Protein AF-Q2Z1K0-F1 (afdb_monomer)

Mean predicted aligned error: 13.96 Å

Foldseek 3Di:
DVVVPDLDKDWDAQLPQQATQFIDQSCCVVQVDGRVRRHRDHQLVFFDVVCSVVVNVLSPDPDPPPPDQPQDPVPRDRDPDPPPPDPPPDDPSNKGKDKTWGFHDDPPDPDDDDDDDDPDDDDDDDDRDIDIDIDIDD

Nearest PDB structures (foldseek):
  8osk-assembly1_N  TM=9.319E-01  e=5.293E-13  Mus musculus
  4f3l-assembly1_B  TM=9.411E-01  e=1.488E-12  Mus musculus
  5sy5-assembly4_A  TM=8.178E-01  e=1.346E-08  Mus musculus
  5sy7-assembly1_A  TM=8.103E-01  e=2.115E-08  Mus musculus
  2vlg-assembly2_B  TM=8.696E-01  e=2.088E-03  Bacillus subtilis

pLDDT: mean 74.66, std 21.52, range [34.84, 97.56]

Organism: Passer domesticus (NCBI:txid48849)

Structure (mmCIF, N/CA/C/O backbone):
data_AF-Q2Z1K0-F1
#
_entry.id   AF-Q2Z1K0-F1
#
loop_
_atom_site.group_PDB
_atom_site.id
_atom_site.type_symbol
_atom_site.label_atom_id
_atom_site.label_alt_id
_atom_site.label_comp_id
_atom_site.label_asym_id
_atom_site.label_entity_id
_atom_site.label_seq_id
_atom_site.pdbx_PDB_ins_code
_atom_site.Cartn_x
_atom_site.Cartn_y
_atom_site.Cartn_z
_atom_site.occupancy
_atom_site.B_iso_or_equiv
_atom_site.auth_seq_id
_atom_site.auth_comp_id
_atom_site.auth_asym_id
_atom_site.auth_atom_id
_atom_site.pdbx_PDB_model_num
ATOM 1 N N . LEU A 1 1 ? 1.241 3.460 20.269 1.00 49.56 1 LEU A N 1
ATOM 2 C CA . LEU A 1 1 ? 1.908 4.756 19.994 1.00 49.56 1 LEU A CA 1
ATOM 3 C C . LEU A 1 1 ? 2.031 5.070 18.494 1.00 49.56 1 LEU A C 1
ATOM 5 O O . LEU A 1 1 ? 1.687 6.180 18.124 1.00 49.56 1 LEU A O 1
ATOM 9 N N . ILE A 1 2 ? 2.423 4.126 17.621 1.00 51.03 2 ILE A N 1
ATOM 10 C CA . ILE A 1 2 ? 2.585 4.375 16.165 1.00 51.03 2 ILE A CA 1
ATOM 11 C C . ILE A 1 2 ? 1.291 4.825 15.449 1.00 51.03 2 ILE A C 1
ATOM 13 O O . ILE A 1 2 ? 1.329 5.754 14.652 1.00 51.03 2 ILE A O 1
ATOM 17 N N . LEU A 1 3 ? 0.132 4.238 15.778 1.00 45.12 3 LEU A N 1
ATOM 18 C CA . LEU A 1 3 ? -1.144 4.523 15.092 1.00 45.12 3 LEU A CA 1
ATOM 19 C C . LEU A 1 3 ? -1.719 5.927 15.360 1.00 45.12 3 LEU A C 1
ATOM 21 O O . LEU A 1 3 ? -2.653 6.337 14.682 1.00 45.12 3 LEU A O 1
ATOM 25 N N . ARG A 1 4 ? -1.202 6.647 16.367 1.00 43.59 4 ARG A N 1
ATOM 26 C CA . ARG A 1 4 ? -1.638 8.012 16.715 1.00 43.59 4 ARG A CA 1
ATOM 27 C C . ARG A 1 4 ? -0.723 9.106 16.153 1.00 43.59 4 ARG A C 1
ATOM 29 O O . ARG A 1 4 ? -1.124 10.259 16.184 1.00 43.59 4 ARG A O 1
ATOM 36 N N . ALA A 1 5 ? 0.484 8.757 15.697 1.00 47.00 5 ALA A N 1
ATOM 37 C CA . ALA A 1 5 ? 1.519 9.715 15.292 1.00 47.00 5 ALA A CA 1
ATOM 38 C C . ALA A 1 5 ? 1.854 9.674 13.789 1.00 47.00 5 ALA A C 1
ATOM 40 O O . ALA A 1 5 ? 2.535 10.567 13.298 1.00 47.00 5 ALA A O 1
ATOM 41 N N . ALA A 1 6 ? 1.384 8.660 13.058 1.00 54.94 6 ALA A N 1
ATOM 42 C CA . ALA A 1 6 ? 1.485 8.596 11.606 1.00 54.94 6 ALA A CA 1
ATOM 43 C C . ALA A 1 6 ? 0.076 8.630 11.004 1.00 54.94 6 ALA A C 1
ATOM 45 O O . ALA A 1 6 ? -0.724 7.739 11.291 1.00 54.94 6 ALA A O 1
ATOM 46 N N . ASP A 1 7 ? -0.212 9.615 10.150 1.00 72.31 7 ASP A N 1
ATOM 47 C CA . ASP A 1 7 ? -1.397 9.640 9.280 1.00 72.31 7 ASP A CA 1
ATOM 48 C C . ASP A 1 7 ? -1.265 8.562 8.187 1.00 72.31 7 ASP A C 1
ATOM 50 O O . ASP A 1 7 ? -1.100 8.838 7.000 1.00 72.31 7 ASP A O 1
ATOM 54 N N . GLY A 1 8 ? -1.250 7.298 8.609 1.00 85.38 8 GLY A N 1
ATOM 55 C CA . GLY A 1 8 ? -0.939 6.145 7.779 1.00 85.38 8 GLY A CA 1
ATOM 56 C C . GLY A 1 8 ? -1.753 4.907 8.140 1.00 85.38 8 GLY A C 1
ATOM 57 O O . GLY A 1 8 ? -2.550 4.871 9.084 1.00 85.38 8 GLY A O 1
ATOM 58 N N . PHE A 1 9 ? -1.534 3.849 7.371 1.00 92.81 9 PHE A N 1
ATOM 59 C CA . PHE A 1 9 ? -2.097 2.533 7.628 1.00 92.81 9 PHE A CA 1
ATOM 60 C C . PHE A 1 9 ? -1.027 1.463 7.440 1.00 92.81 9 PHE A C 1
ATOM 62 O O . PHE A 1 9 ? -0.080 1.631 6.674 1.00 92.81 9 PHE A O 1
ATOM 69 N N . LEU A 1 10 ? -1.176 0.368 8.174 1.00 94.31 10 LEU A N 1
ATOM 70 C CA . LEU A 1 10 ? -0.340 -0.811 8.041 1.00 94.31 10 LEU A CA 1
ATOM 71 C C . LEU A 1 10 ? -0.990 -1.759 7.041 1.00 94.31 10 LEU A C 1
ATOM 73 O O . LEU A 1 10 ? -2.207 -1.927 7.054 1.00 94.31 10 LEU A O 1
ATOM 77 N N . PHE A 1 11 ? -0.185 -2.414 6.216 1.00 95.88 11 PHE A N 1
ATOM 78 C CA . PHE A 1 11 ? -0.639 -3.502 5.364 1.00 95.88 11 PHE A CA 1
ATOM 79 C C . PHE A 1 11 ? 0.442 -4.574 5.243 1.00 95.88 11 PHE A C 1
ATOM 81 O O . PHE A 1 11 ? 1.628 -4.289 5.391 1.00 95.88 11 PHE A O 1
ATOM 88 N N . VAL A 1 12 ? 0.018 -5.805 4.974 1.00 96.00 12 VAL A N 1
ATOM 89 C CA . VAL A 1 12 ? 0.887 -6.953 4.699 1.00 96.00 12 VAL A CA 1
ATOM 90 C C . VAL A 1 12 ? 0.456 -7.541 3.369 1.00 96.00 12 VAL A C 1
ATOM 92 O O . VAL A 1 12 ? -0.730 -7.802 3.162 1.00 96.00 12 VAL A O 1
ATOM 95 N N . VAL A 1 13 ? 1.409 -7.736 2.464 1.00 95.94 13 VAL A N 1
ATOM 96 C CA . VAL A 1 13 ? 1.159 -8.213 1.103 1.00 95.94 13 VAL A CA 1
ATOM 97 C C . VAL A 1 13 ? 2.100 -9.371 0.793 1.00 95.94 13 VAL A C 1
ATOM 99 O O . VAL A 1 13 ? 3.288 -9.296 1.086 1.00 95.94 13 VAL A O 1
ATOM 102 N N . GLY A 1 14 ? 1.568 -10.440 0.202 1.00 92.56 14 GLY A N 1
ATOM 103 C CA . GLY A 1 14 ? 2.371 -11.552 -0.304 1.00 92.56 14 GLY A CA 1
ATOM 104 C C . GLY A 1 14 ? 3.164 -11.145 -1.547 1.00 92.56 14 GLY A C 1
ATOM 105 O O . GLY A 1 14 ? 2.601 -10.571 -2.483 1.00 92.56 14 GLY A O 1
ATOM 106 N N . CYS A 1 15 ? 4.465 -11.444 -1.568 1.00 89.19 15 CYS A N 1
ATOM 107 C CA . CYS A 1 15 ? 5.374 -11.055 -2.653 1.00 89.19 15 CYS A CA 1
ATOM 108 C C . CYS A 1 15 ? 5.100 -11.763 -3.991 1.00 89.19 15 CYS A C 1
ATOM 110 O O . CYS A 1 15 ? 5.490 -11.265 -5.041 1.00 89.19 15 CYS A O 1
ATOM 112 N N . ASP A 1 16 ? 4.421 -12.909 -3.966 1.00 84.75 16 ASP A N 1
ATOM 113 C CA . ASP A 1 16 ? 4.155 -13.762 -5.125 1.00 84.75 16 ASP A CA 1
ATOM 114 C C . ASP A 1 16 ? 3.149 -13.139 -6.109 1.00 84.75 16 ASP A C 1
ATOM 116 O O . ASP A 1 16 ? 3.428 -12.955 -7.293 1.00 84.75 16 ASP A O 1
ATOM 120 N N . ARG A 1 17 ? 1.958 -12.797 -5.616 1.00 88.50 17 ARG A N 1
ATOM 121 C CA . ARG A 1 17 ? 0.810 -12.324 -6.405 1.00 88.50 17 ARG A CA 1
ATOM 122 C C . ARG A 1 17 ? 0.321 -10.952 -5.958 1.00 88.50 17 ARG A C 1
ATOM 124 O O . ARG A 1 17 ? -0.683 -10.456 -6.476 1.00 88.50 17 ARG A O 1
ATOM 131 N N . GLY A 1 18 ? 1.004 -10.338 -4.993 1.00 93.31 18 GLY A N 1
ATOM 132 C CA . GLY A 1 18 ? 0.586 -9.075 -4.401 1.00 93.31 18 GLY A CA 1
ATOM 133 C C . GLY A 1 18 ? -0.702 -9.207 -3.588 1.00 93.31 18 GLY A C 1
ATOM 134 O O . GLY A 1 18 ? -1.436 -8.232 -3.476 1.00 93.31 18 GLY A O 1
ATOM 135 N N . LYS A 1 19 ? -1.025 -10.396 -3.060 1.00 96.62 19 LYS A N 1
ATOM 136 C CA . LYS A 1 19 ? -2.258 -10.609 -2.290 1.00 96.62 19 LYS A CA 1
ATOM 137 C C . LYS A 1 19 ? -2.184 -9.853 -0.965 1.00 96.62 19 LYS A C 1
ATOM 139 O O . LYS A 1 19 ? -1.249 -10.069 -0.198 1.00 96.62 19 LYS A O 1
ATOM 144 N N . ILE A 1 20 ? -3.171 -9.011 -0.675 1.00 97.50 20 ILE A N 1
ATOM 145 C CA . ILE A 1 20 ? -3.274 -8.296 0.599 1.00 97.50 20 ILE A CA 1
ATOM 146 C C . ILE A 1 20 ? -3.700 -9.301 1.674 1.00 97.50 20 ILE A C 1
ATOM 148 O O . ILE A 1 20 ? -4.809 -9.832 1.646 1.00 97.50 20 ILE A O 1
ATOM 152 N N . LEU A 1 21 ? -2.797 -9.589 2.606 1.00 96.69 21 LEU A N 1
ATOM 153 C CA . LEU A 1 21 ? -3.011 -10.528 3.708 1.00 96.69 21 LEU A CA 1
ATOM 154 C C . LEU A 1 21 ? -3.617 -9.832 4.926 1.00 96.69 21 LEU A C 1
ATOM 156 O O . LEU A 1 21 ? -4.397 -10.428 5.661 1.00 96.69 21 LEU A O 1
ATOM 160 N N . PHE A 1 22 ? -3.257 -8.568 5.129 1.00 97.44 22 PHE A N 1
ATOM 161 C CA . PHE A 1 22 ? -3.731 -7.764 6.244 1.00 97.44 22 PHE A 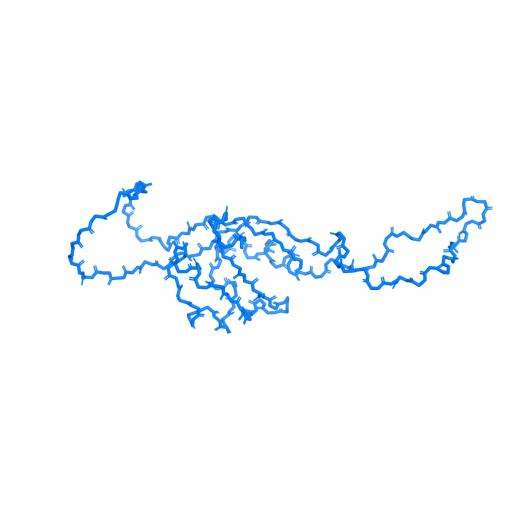CA 1
ATOM 162 C C . PHE A 1 22 ? -3.699 -6.281 5.884 1.00 97.44 22 PHE A C 1
ATOM 164 O O . PHE A 1 22 ? -2.826 -5.835 5.139 1.00 97.44 22 PHE A O 1
ATOM 171 N N . VAL A 1 23 ? -4.618 -5.511 6.461 1.00 96.75 23 VAL A N 1
ATOM 172 C CA . VAL A 1 23 ? -4.610 -4.048 6.432 1.00 96.75 23 VAL A CA 1
ATOM 173 C C . VAL A 1 23 ? -5.226 -3.511 7.725 1.00 96.75 23 VAL A C 1
ATOM 175 O O . VAL A 1 23 ? -6.164 -4.112 8.242 1.00 96.75 23 VAL A O 1
ATOM 178 N N . SER A 1 24 ? -4.715 -2.411 8.281 1.00 95.00 24 SER A N 1
ATOM 179 C CA . SER A 1 24 ? -5.293 -1.776 9.474 1.00 95.00 24 SER A CA 1
ATOM 180 C C . SER A 1 24 ? -6.544 -0.958 9.143 1.00 95.00 24 SER A C 1
ATOM 182 O O . SER A 1 24 ? -6.637 -0.369 8.069 1.00 95.00 24 SER A O 1
ATOM 184 N N . GLU A 1 25 ? -7.471 -0.831 10.097 1.00 91.50 25 GLU A N 1
ATOM 185 C CA . GLU A 1 25 ? -8.722 -0.057 9.954 1.00 91.50 25 GLU A CA 1
ATOM 186 C C . GLU A 1 25 ? -8.511 1.403 9.517 1.00 91.50 25 GLU A C 1
ATOM 188 O O . GLU A 1 25 ? -9.355 1.984 8.833 1.00 91.50 25 GLU A O 1
ATOM 193 N N . SER A 1 26 ? -7.359 2.001 9.846 1.00 90.44 26 SER A N 1
ATOM 194 C CA . SER A 1 26 ? -7.015 3.370 9.442 1.00 90.44 26 SER A CA 1
ATOM 195 C C . SER A 1 26 ? -6.951 3.580 7.923 1.00 90.44 26 SER A C 1
ATOM 197 O O . SER A 1 26 ? -7.020 4.726 7.479 1.00 90.44 26 SER A O 1
ATOM 199 N N . VAL A 1 27 ? -6.900 2.511 7.116 1.00 92.81 27 VAL A N 1
ATOM 200 C CA . VAL A 1 27 ? -6.973 2.596 5.648 1.00 92.81 27 VAL A CA 1
ATOM 201 C C . VAL A 1 27 ? -8.259 3.266 5.163 1.00 92.81 27 VAL A C 1
ATOM 203 O O . VAL A 1 27 ? -8.235 3.968 4.151 1.00 92.81 27 VAL A O 1
ATOM 206 N N . PHE A 1 28 ? -9.357 3.143 5.916 1.00 91.38 28 PHE A N 1
ATOM 207 C CA . PHE A 1 28 ? -10.625 3.786 5.581 1.00 91.38 28 PHE A CA 1
ATOM 208 C C . PHE A 1 28 ? -10.493 5.313 5.537 1.00 91.38 28 PHE A C 1
ATOM 210 O O . PHE A 1 28 ? -10.994 5.954 4.621 1.00 91.38 28 PHE A O 1
ATOM 217 N N . LYS A 1 29 ? -9.727 5.909 6.456 1.00 88.44 29 LYS A N 1
ATOM 218 C CA . LYS A 1 29 ? -9.529 7.366 6.493 1.00 88.44 29 LYS A CA 1
ATOM 219 C C . LYS A 1 29 ? -8.727 7.896 5.298 1.00 88.44 29 LYS A C 1
ATOM 221 O O . LYS A 1 29 ? -8.872 9.060 4.947 1.00 88.44 29 LYS A O 1
ATOM 226 N N . ILE A 1 30 ? -7.882 7.057 4.691 1.00 88.12 30 ILE A N 1
ATOM 227 C CA . ILE A 1 30 ? -6.918 7.467 3.656 1.00 88.12 30 ILE A CA 1
ATOM 228 C C . ILE A 1 30 ? -7.403 7.093 2.251 1.00 88.12 30 ILE A C 1
ATOM 230 O O . ILE A 1 30 ? -7.344 7.910 1.334 1.00 88.12 30 ILE A O 1
ATOM 234 N N . LEU A 1 31 ? -7.895 5.864 2.070 1.00 91.00 31 LEU A N 1
ATOM 235 C CA . LEU A 1 31 ? -8.332 5.332 0.774 1.00 91.00 31 LEU A CA 1
ATOM 236 C C . LEU A 1 31 ? -9.846 5.131 0.675 1.00 91.00 31 LEU A C 1
ATOM 238 O O . LEU A 1 31 ? -10.333 4.869 -0.425 1.00 91.00 31 LEU A O 1
ATOM 242 N N . ASN A 1 32 ? -10.582 5.249 1.785 1.00 92.06 32 ASN A N 1
ATOM 243 C CA . ASN A 1 32 ? -12.030 5.033 1.856 1.00 92.06 32 ASN A CA 1
ATOM 244 C C . ASN A 1 32 ? -12.472 3.607 1.454 1.00 92.06 32 ASN A C 1
ATOM 246 O O . ASN A 1 32 ? -13.569 3.390 0.939 1.00 92.06 32 ASN A O 1
ATOM 250 N N . TYR A 1 33 ? -11.606 2.622 1.702 1.00 93.69 33 TYR A N 1
ATOM 251 C CA . TYR A 1 33 ? -11.939 1.195 1.652 1.00 93.69 33 TYR A CA 1
ATOM 252 C C . TYR A 1 33 ? -12.011 0.622 3.063 1.00 93.69 33 TYR A C 1
ATOM 254 O O . TYR A 1 33 ? -11.252 1.037 3.941 1.00 93.69 33 TYR A O 1
ATOM 262 N N . SER A 1 34 ? -12.897 -0.345 3.275 1.00 94.25 34 SER A N 1
ATOM 263 C CA . SER A 1 34 ? -12.886 -1.162 4.486 1.00 94.25 34 SER A CA 1
ATOM 264 C C . SER A 1 34 ? -11.806 -2.249 4.401 1.00 94.25 34 SER A C 1
ATOM 266 O O . SER A 1 34 ? -11.296 -2.561 3.323 1.00 94.25 34 SER A O 1
ATOM 268 N N . GLN A 1 35 ? -11.461 -2.864 5.537 1.00 95.38 35 GLN A N 1
ATOM 269 C CA . GLN A 1 35 ? -10.536 -4.004 5.551 1.00 95.38 35 GLN A CA 1
ATOM 270 C C . GLN A 1 35 ? -11.066 -5.165 4.697 1.00 95.38 35 GLN A C 1
ATOM 272 O O . GLN A 1 35 ? -10.302 -5.778 3.956 1.00 95.38 35 GLN A O 1
ATOM 277 N N . ASN A 1 36 ? -12.377 -5.411 4.749 1.00 95.56 36 ASN A N 1
ATOM 278 C CA . ASN A 1 36 ? -13.038 -6.480 4.001 1.00 95.56 36 ASN A CA 1
ATOM 279 C C . ASN A 1 36 ? -12.979 -6.263 2.484 1.00 95.56 36 ASN A C 1
ATOM 281 O O . ASN A 1 36 ? -12.915 -7.234 1.737 1.00 95.56 36 ASN A O 1
ATOM 285 N N . ASP A 1 37 ? -12.949 -5.007 2.028 1.00 94.38 37 ASP A N 1
ATOM 286 C CA . ASP A 1 37 ? -12.835 -4.690 0.600 1.00 94.38 37 ASP A CA 1
ATOM 287 C C . ASP A 1 37 ? -11.438 -4.981 0.040 1.00 94.38 37 ASP A C 1
ATOM 289 O O . ASP A 1 37 ? -11.284 -5.137 -1.169 1.00 94.38 37 ASP A O 1
ATOM 293 N N . LEU A 1 38 ? -10.409 -4.988 0.896 1.00 96.12 38 LEU A N 1
ATOM 294 C CA . LEU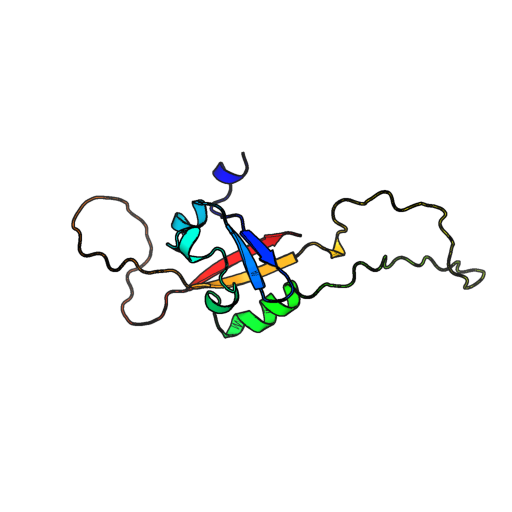 A 1 38 ? -9.004 -5.079 0.493 1.00 96.12 38 LEU A CA 1
ATOM 295 C C . LEU A 1 38 ? -8.393 -6.450 0.779 1.00 96.12 38 LEU A C 1
ATOM 297 O O . LEU A 1 38 ? -7.628 -6.964 -0.036 1.00 96.12 38 LEU A O 1
ATOM 301 N N . ILE A 1 39 ? -8.693 -7.041 1.936 1.00 97.38 39 ILE A N 1
ATOM 302 C CA . ILE A 1 39 ? -8.118 -8.324 2.343 1.00 97.38 39 ILE A CA 1
ATOM 303 C C . ILE A 1 39 ? -8.515 -9.404 1.334 1.00 97.38 39 ILE A C 1
ATOM 305 O O . ILE A 1 39 ? -9.670 -9.550 0.947 1.00 97.38 39 ILE A O 1
ATOM 309 N N . GLY A 1 40 ? -7.525 -10.177 0.898 1.00 96.44 40 GLY A N 1
ATOM 310 C CA . GLY A 1 40 ? -7.692 -11.233 -0.091 1.00 96.44 40 GLY A CA 1
ATOM 311 C C . GLY A 1 40 ? -7.563 -10.777 -1.545 1.00 96.44 40 GLY A C 1
ATOM 312 O O . GLY A 1 40 ? -7.320 -11.633 -2.397 1.00 96.44 40 GLY A O 1
ATOM 313 N N . GLN A 1 41 ? -7.651 -9.474 -1.822 1.00 97.56 41 GLN A N 1
ATOM 314 C CA . GLN A 1 41 ? -7.522 -8.913 -3.168 1.00 97.56 41 GLN A CA 1
ATOM 315 C C . GLN A 1 41 ? -6.058 -8.699 -3.565 1.00 97.56 41 GLN A C 1
ATOM 317 O O . GLN A 1 41 ? -5.151 -8.744 -2.726 1.00 97.56 41 GLN A O 1
ATOM 322 N N . SER A 1 42 ? -5.805 -8.470 -4.856 1.00 97.12 42 SER A N 1
ATOM 323 C CA . SER A 1 42 ? -4.470 -8.095 -5.323 1.00 97.12 42 SER A CA 1
ATOM 324 C C . SER A 1 42 ? -4.229 -6.603 -5.112 1.00 97.12 42 SER A C 1
ATOM 326 O O . SER A 1 42 ? -5.005 -5.766 -5.568 1.00 97.12 42 SER A O 1
ATOM 328 N N . LEU A 1 43 ? -3.103 -6.246 -4.490 1.00 96.94 43 LEU A N 1
ATOM 329 C CA . LEU A 1 43 ? -2.652 -4.862 -4.336 1.00 96.94 43 LEU A CA 1
ATOM 330 C C . LEU A 1 43 ? -2.615 -4.125 -5.683 1.00 96.94 43 LEU A C 1
ATOM 332 O O . LEU A 1 43 ? -2.930 -2.938 -5.747 1.00 96.94 43 LEU A O 1
ATOM 336 N N . PHE A 1 44 ? -2.258 -4.824 -6.764 1.00 96.38 44 PHE A N 1
ATOM 337 C CA . PHE A 1 44 ? -2.097 -4.231 -8.090 1.00 96.38 44 PHE A CA 1
ATOM 338 C C . PHE A 1 44 ? -3.403 -3.670 -8.671 1.00 96.38 44 PHE A C 1
ATOM 340 O O . PHE A 1 44 ? -3.342 -2.714 -9.443 1.00 96.38 44 PHE A O 1
ATOM 347 N N . ASP A 1 45 ? -4.566 -4.179 -8.251 1.00 95.38 45 ASP A N 1
ATOM 348 C CA . ASP A 1 45 ? -5.882 -3.692 -8.695 1.00 95.38 45 ASP A CA 1
ATOM 349 C C . ASP A 1 45 ? -6.216 -2.300 -8.130 1.00 95.38 45 ASP A C 1
ATOM 351 O O . ASP A 1 45 ? -7.018 -1.544 -8.692 1.00 95.38 45 ASP A O 1
ATOM 355 N N . TYR A 1 46 ? -5.557 -1.937 -7.028 1.00 95.75 46 TYR A N 1
ATOM 356 C CA . TYR A 1 46 ? -5.719 -0.661 -6.339 1.00 95.75 46 TYR A CA 1
ATOM 357 C C . TYR A 1 46 ? -4.600 0.325 -6.670 1.00 95.75 46 TYR A C 1
ATOM 359 O O . TYR A 1 46 ? -4.630 1.451 -6.179 1.00 95.75 46 TYR A O 1
ATOM 367 N N . LEU A 1 47 ? -3.632 -0.045 -7.511 1.00 96.25 47 LEU A N 1
ATOM 368 C CA . LEU A 1 47 ? -2.534 0.829 -7.919 1.00 96.25 47 LEU A CA 1
ATOM 369 C C . LEU A 1 47 ? -2.810 1.525 -9.250 1.00 96.25 47 LEU A C 1
ATOM 371 O O . LEU A 1 47 ? -3.512 1.029 -10.131 1.00 96.25 47 LEU A O 1
ATOM 375 N N . HIS A 1 48 ? -2.210 2.699 -9.429 1.00 95.62 48 HIS A N 1
ATOM 376 C CA . HIS A 1 48 ? -2.170 3.341 -10.734 1.00 95.62 48 HIS A CA 1
ATOM 377 C C . HIS A 1 48 ? -1.360 2.471 -11.719 1.00 95.62 48 HIS A C 1
ATOM 379 O O . HIS A 1 48 ? -0.246 2.069 -11.379 1.00 95.62 48 HIS A O 1
ATOM 385 N N . PRO A 1 49 ? -1.820 2.246 -12.969 1.00 95.69 49 PRO A N 1
ATOM 386 C CA . PRO A 1 49 ? -1.153 1.341 -13.915 1.00 95.69 49 PRO A CA 1
ATOM 387 C C . PRO A 1 49 ? 0.337 1.637 -14.148 1.00 95.69 49 PRO A C 1
ATOM 389 O O . PRO A 1 49 ? 1.150 0.724 -14.243 1.00 95.69 49 PRO A O 1
ATOM 392 N N . LYS A 1 50 ? 0.713 2.925 -14.169 1.00 96.69 50 LYS A N 1
ATOM 393 C CA . LYS A 1 50 ? 2.117 3.370 -14.310 1.00 96.69 50 LYS A CA 1
ATOM 394 C C . LYS A 1 50 ? 3.022 3.047 -13.108 1.00 96.69 50 LYS A C 1
ATOM 396 O O . LYS A 1 50 ? 4.235 3.159 -13.243 1.00 96.69 50 LYS A O 1
ATOM 401 N N . ASP A 1 51 ? 2.457 2.670 -11.962 1.00 97.06 51 ASP A N 1
ATOM 402 C CA . ASP A 1 51 ? 3.215 2.368 -10.741 1.00 97.06 51 ASP A CA 1
ATOM 403 C C . ASP A 1 51 ? 3.319 0.856 -10.479 1.00 97.06 51 ASP A C 1
ATOM 405 O O . ASP A 1 51 ? 4.184 0.437 -9.715 1.00 97.06 51 ASP A O 1
ATOM 409 N N . ILE A 1 52 ? 2.508 0.023 -11.150 1.00 95.75 52 ILE A N 1
ATOM 410 C CA . ILE A 1 52 ? 2.463 -1.436 -10.934 1.00 95.75 52 ILE A CA 1
ATOM 411 C C . ILE A 1 52 ? 3.842 -2.077 -11.116 1.00 95.75 52 ILE A C 1
ATOM 413 O O . ILE A 1 52 ? 4.270 -2.850 -10.264 1.00 95.75 52 ILE A O 1
ATOM 417 N N . ALA A 1 53 ? 4.550 -1.751 -12.202 1.00 95.44 53 ALA A N 1
ATOM 418 C CA . ALA A 1 53 ? 5.868 -2.326 -12.479 1.00 95.44 53 ALA A CA 1
ATOM 419 C C . ALA A 1 53 ? 6.884 -1.996 -11.371 1.00 95.44 53 ALA A C 1
ATOM 421 O O .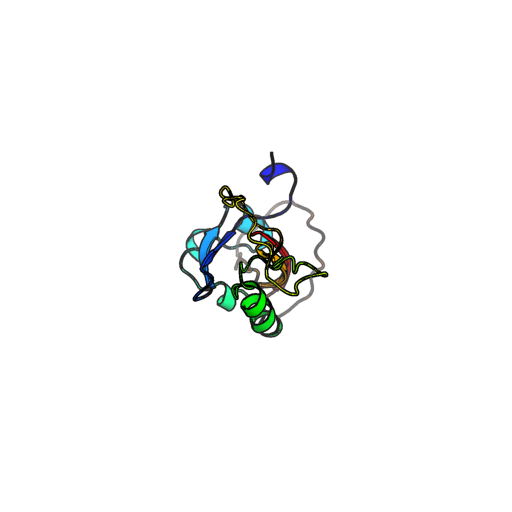 ALA A 1 53 ? 7.594 -2.882 -10.907 1.00 95.44 53 ALA A O 1
ATOM 422 N N . LYS A 1 54 ? 6.878 -0.748 -10.883 1.00 94.44 54 LYS A N 1
ATOM 423 C CA . LYS A 1 54 ? 7.762 -0.298 -9.798 1.00 94.44 54 LYS A CA 1
ATOM 424 C C . LYS A 1 54 ? 7.453 -1.006 -8.482 1.00 94.44 54 LYS A C 1
ATOM 426 O O . LYS A 1 54 ? 8.366 -1.399 -7.771 1.00 94.44 54 LYS A O 1
ATOM 431 N N . VAL A 1 55 ? 6.174 -1.198 -8.154 1.00 95.12 55 VAL A N 1
ATOM 432 C CA . VAL A 1 55 ? 5.796 -1.918 -6.926 1.00 95.12 55 VAL A CA 1
ATOM 433 C C . VAL A 1 55 ? 6.137 -3.407 -7.028 1.00 95.12 55 VAL A C 1
ATOM 435 O O . VAL A 1 55 ? 6.607 -3.983 -6.054 1.00 95.12 55 VAL A O 1
ATOM 438 N N . LYS A 1 56 ? 5.978 -4.032 -8.202 1.00 93.88 56 LYS A N 1
ATOM 439 C CA . LYS A 1 56 ? 6.419 -5.420 -8.424 1.00 93.88 56 LYS A CA 1
ATOM 440 C C . LYS A 1 56 ? 7.920 -5.597 -8.209 1.00 93.88 56 LYS A C 1
ATOM 442 O O . LYS A 1 56 ? 8.327 -6.583 -7.605 1.00 93.88 56 LYS A O 1
ATOM 447 N N . GLU A 1 57 ? 8.730 -4.645 -8.660 1.00 91.75 57 GLU A N 1
ATOM 448 C CA . GLU A 1 57 ? 10.175 -4.650 -8.418 1.00 91.75 57 GLU A CA 1
ATOM 449 C C . GLU A 1 57 ? 10.492 -4.586 -6.916 1.00 91.75 57 GLU A C 1
ATOM 451 O O . GLU A 1 57 ? 11.311 -5.354 -6.428 1.00 91.75 57 GLU A O 1
ATOM 456 N N . GLN A 1 58 ? 9.775 -3.752 -6.155 1.00 91.44 58 GLN A N 1
ATOM 457 C CA . GLN A 1 58 ? 9.941 -3.664 -4.698 1.00 91.44 58 GLN A CA 1
ATOM 458 C C . GLN A 1 58 ? 9.530 -4.953 -3.973 1.00 91.44 58 GLN A C 1
ATOM 460 O O . GLN A 1 58 ? 10.149 -5.317 -2.976 1.00 91.44 58 GLN A O 1
ATOM 465 N N . LEU A 1 59 ? 8.504 -5.652 -4.463 1.00 89.19 59 LEU A N 1
ATOM 466 C CA . LEU A 1 59 ? 8.067 -6.941 -3.914 1.00 89.19 59 LEU A CA 1
ATOM 467 C C . LEU A 1 59 ? 8.937 -8.116 -4.371 1.00 89.19 59 LEU A C 1
ATOM 469 O O . LEU A 1 59 ? 8.898 -9.178 -3.756 1.00 89.19 59 LEU A O 1
ATOM 473 N N . SER A 1 60 ? 9.728 -7.940 -5.429 1.00 85.94 60 SER A N 1
ATOM 474 C CA . SER A 1 60 ? 10.689 -8.951 -5.848 1.00 85.94 60 SER A CA 1
ATOM 475 C C . SER A 1 60 ? 11.768 -9.060 -4.772 1.00 85.94 60 SER A C 1
ATOM 477 O O . SER A 1 60 ? 12.298 -8.058 -4.282 1.00 85.94 60 SER A O 1
ATOM 479 N N . SER A 1 61 ? 12.065 -10.284 -4.343 1.00 67.31 61 SER A N 1
ATOM 480 C CA . SER A 1 61 ? 13.094 -10.537 -3.342 1.00 67.31 61 SER A CA 1
ATOM 481 C C . SER A 1 61 ? 14.447 -10.076 -3.879 1.00 67.31 61 SER A C 1
ATOM 483 O O . SER A 1 61 ? 15.087 -10.789 -4.647 1.00 67.31 61 SER A O 1
ATOM 485 N N . SER A 1 62 ? 14.901 -8.886 -3.479 1.00 57.41 62 SER A N 1
ATOM 486 C CA . SER A 1 62 ? 16.321 -8.560 -3.500 1.00 57.41 62 SER A CA 1
ATOM 487 C C . SER A 1 62 ? 16.998 -9.561 -2.581 1.00 57.41 62 SER A C 1
ATOM 489 O O . SER A 1 62 ? 16.830 -9.501 -1.364 1.00 57.41 62 SER A O 1
ATOM 491 N N . ASP A 1 63 ? 17.639 -10.527 -3.225 1.00 54.78 63 ASP A N 1
ATOM 492 C CA . ASP A 1 63 ? 18.522 -11.547 -2.692 1.00 54.78 63 ASP A CA 1
ATOM 493 C C . ASP A 1 63 ? 19.027 -11.215 -1.278 1.00 54.78 63 ASP A C 1
ATOM 495 O O . ASP A 1 63 ? 19.804 -10.283 -1.069 1.00 54.78 63 ASP A O 1
ATOM 499 N N . THR A 1 64 ? 18.570 -11.988 -0.292 1.00 51.41 64 THR A N 1
ATOM 500 C CA . THR A 1 64 ? 19.086 -11.965 1.082 1.00 51.41 64 THR A CA 1
ATOM 501 C C . THR A 1 64 ? 20.488 -12.575 1.176 1.00 51.41 64 THR A C 1
ATOM 503 O O . THR A 1 64 ? 20.926 -12.916 2.276 1.00 51.41 64 THR A O 1
ATOM 506 N N . ALA A 1 65 ? 21.198 -12.755 0.057 1.00 48.75 65 ALA A N 1
ATOM 507 C CA . ALA A 1 65 ? 22.584 -13.179 0.072 1.00 48.75 65 ALA A CA 1
ATOM 508 C C . ALA A 1 65 ? 23.416 -12.220 0.943 1.00 48.75 65 ALA A C 1
ATOM 510 O O . ALA A 1 65 ? 23.407 -11.004 0.718 1.00 48.75 65 ALA A O 1
ATOM 511 N N . PRO A 1 66 ? 24.176 -12.744 1.921 1.00 47.47 66 PRO A N 1
ATOM 512 C CA . PRO A 1 66 ? 25.141 -11.949 2.660 1.00 47.47 66 PRO A CA 1
ATOM 513 C C . PRO A 1 66 ? 26.185 -11.442 1.664 1.00 47.47 66 PRO A C 1
ATOM 515 O O . PRO A 1 66 ? 27.021 -12.202 1.174 1.00 47.47 66 PRO A O 1
ATOM 518 N N . ARG A 1 67 ? 26.125 -10.156 1.321 1.00 51.25 67 ARG A N 1
ATOM 519 C CA . ARG A 1 67 ? 27.057 -9.523 0.379 1.00 51.25 67 ARG A CA 1
ATOM 520 C C . ARG A 1 67 ? 28.375 -9.091 1.027 1.00 51.25 67 ARG A C 1
ATOM 522 O O . ARG A 1 67 ? 28.973 -8.110 0.612 1.00 51.25 67 ARG A O 1
ATOM 529 N N . GLU A 1 68 ? 28.867 -9.873 1.980 1.00 53.25 68 GLU A N 1
ATOM 530 C CA . GLU A 1 68 ? 30.234 -9.761 2.491 1.00 53.25 68 GLU A CA 1
ATOM 531 C C . GLU A 1 68 ? 30.888 -11.142 2.502 1.00 53.25 68 GLU A C 1
ATOM 533 O O . GLU A 1 68 ? 31.104 -11.761 3.539 1.00 53.25 68 GLU A O 1
ATOM 538 N N . ARG A 1 69 ? 31.244 -11.645 1.315 1.00 55.56 69 ARG A N 1
ATOM 539 C CA . ARG A 1 69 ? 32.382 -12.565 1.242 1.00 55.56 69 ARG A CA 1
ATOM 540 C C . ARG A 1 69 ? 33.626 -11.702 1.388 1.00 55.56 69 ARG A C 1
ATOM 542 O O . ARG A 1 69 ? 34.140 -11.197 0.394 1.00 55.56 69 ARG A O 1
ATOM 549 N N . LEU A 1 70 ? 34.056 -11.477 2.626 1.00 61.22 70 LEU A N 1
ATOM 550 C CA . LEU A 1 70 ? 35.372 -10.906 2.877 1.00 61.22 70 LEU A CA 1
ATOM 551 C C . LEU A 1 70 ? 36.390 -11.840 2.214 1.00 61.22 70 LEU A C 1
ATOM 553 O O . LEU A 1 70 ? 36.434 -13.033 2.514 1.00 61.22 70 LEU A O 1
ATOM 557 N N . ILE A 1 71 ? 37.136 -11.320 1.244 1.00 71.81 71 ILE A N 1
ATOM 558 C CA . ILE A 1 71 ? 38.245 -12.034 0.619 1.00 71.81 71 ILE A CA 1
ATOM 559 C C . ILE A 1 71 ? 39.519 -11.625 1.340 1.00 71.81 71 ILE A C 1
ATOM 561 O O . ILE A 1 71 ? 39.767 -10.444 1.583 1.00 71.81 71 ILE A O 1
ATOM 565 N N . ASP A 1 72 ? 40.320 -12.606 1.719 1.00 69.44 72 ASP A N 1
ATOM 566 C CA . ASP A 1 72 ? 41.609 -12.341 2.329 1.00 69.44 72 ASP A CA 1
ATOM 567 C C . ASP A 1 72 ? 42.568 -11.830 1.237 1.00 69.44 72 ASP A C 1
ATOM 569 O O . ASP A 1 72 ? 42.904 -12.550 0.300 1.00 69.44 72 ASP A O 1
ATOM 573 N N . ALA A 1 73 ? 42.984 -10.562 1.317 1.00 73.31 73 ALA A N 1
ATOM 574 C CA . ALA A 1 73 ? 43.748 -9.896 0.253 1.00 73.31 73 ALA A CA 1
ATOM 575 C C . ALA A 1 73 ? 45.128 -10.526 -0.025 1.00 73.31 73 ALA A C 1
ATOM 577 O O . ALA A 1 73 ? 45.708 -10.291 -1.082 1.00 73.31 73 ALA A O 1
ATOM 578 N N . LYS A 1 74 ? 45.653 -11.326 0.912 1.00 72.75 74 LYS A N 1
ATOM 579 C CA . LYS A 1 74 ? 46.953 -12.006 0.802 1.00 72.75 74 LYS A CA 1
ATOM 580 C C . LYS A 1 74 ? 46.835 -13.422 0.215 1.00 72.75 74 LYS A C 1
ATOM 582 O O . LYS A 1 74 ? 47.815 -13.912 -0.332 1.00 72.75 74 LYS A O 1
ATOM 587 N N . THR A 1 75 ? 45.669 -14.071 0.288 1.00 74.00 75 THR A N 1
ATOM 588 C CA . THR A 1 75 ? 45.458 -15.444 -0.226 1.00 74.00 75 THR A CA 1
ATOM 589 C C . THR A 1 75 ? 44.399 -15.558 -1.322 1.00 74.00 75 THR A C 1
ATOM 591 O O . THR A 1 75 ? 44.321 -16.590 -1.983 1.00 74.00 75 THR A O 1
ATOM 594 N N . GLY A 1 76 ? 43.571 -14.532 -1.529 1.00 66.56 76 GLY A N 1
ATOM 595 C CA . GLY A 1 76 ? 42.450 -14.556 -2.473 1.00 66.56 76 GLY A CA 1
ATOM 596 C C . GLY A 1 76 ? 41.322 -15.519 -2.082 1.00 66.56 76 GLY A C 1
ATOM 597 O O . GLY A 1 76 ? 40.390 -15.717 -2.861 1.00 66.56 76 GLY A O 1
ATOM 598 N N . LEU A 1 77 ? 41.387 -16.126 -0.893 1.00 74.44 77 LEU A N 1
ATOM 599 C CA . LEU A 1 77 ? 40.406 -17.101 -0.434 1.00 74.44 77 LEU A CA 1
ATOM 600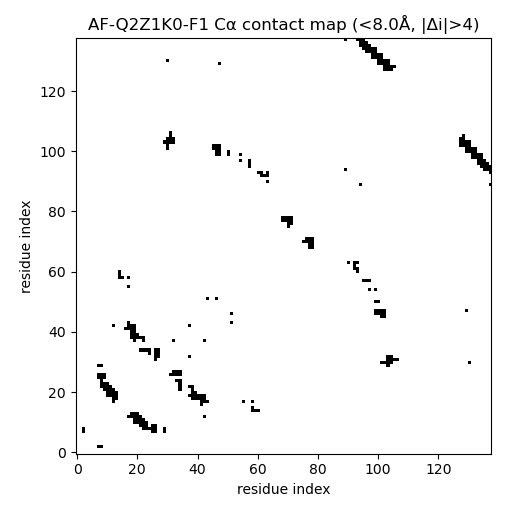 C C . LEU A 1 77 ? 39.259 -16.418 0.331 1.00 74.44 77 LEU A C 1
ATOM 602 O O . LEU A 1 77 ? 39.484 -15.418 1.021 1.00 74.44 77 LEU A O 1
ATOM 606 N N . PRO A 1 78 ? 38.024 -16.950 0.241 1.00 62.81 78 PRO A N 1
ATOM 607 C CA . PRO A 1 78 ? 36.920 -16.495 1.077 1.00 62.81 78 PRO A CA 1
ATOM 608 C C . PRO A 1 78 ? 37.267 -16.700 2.554 1.00 62.81 78 PRO A C 1
ATOM 610 O O . PRO A 1 78 ? 37.573 -17.819 2.972 1.00 62.81 78 PRO A O 1
ATOM 613 N N . VAL A 1 79 ? 37.189 -15.639 3.356 1.00 65.00 79 VAL A N 1
ATOM 614 C CA . VAL A 1 79 ? 37.315 -15.735 4.811 1.00 65.00 79 VAL A CA 1
ATOM 615 C C . VAL A 1 79 ? 36.103 -16.508 5.327 1.00 65.00 79 VAL A C 1
ATOM 617 O O . VAL A 1 79 ? 34.972 -16.026 5.268 1.00 65.00 79 VAL A O 1
ATOM 620 N N . LYS A 1 80 ? 36.327 -17.727 5.829 1.00 58.06 80 LYS A N 1
ATOM 621 C CA . LYS A 1 80 ? 35.345 -18.438 6.654 1.00 58.06 80 LYS A CA 1
ATOM 622 C C . LYS A 1 80 ? 35.247 -17.699 7.984 1.00 58.06 80 LYS A C 1
ATOM 624 O O . LYS A 1 80 ? 36.057 -17.905 8.880 1.00 58.06 80 LYS A O 1
ATOM 629 N N . THR A 1 81 ? 34.283 -16.802 8.106 1.00 54.16 81 THR A N 1
ATOM 630 C CA . THR A 1 81 ? 33.858 -16.317 9.413 1.00 54.16 81 THR A CA 1
ATOM 631 C C . THR A 1 81 ? 32.998 -17.409 10.049 1.00 54.16 81 THR A C 1
ATOM 633 O O . THR A 1 81 ? 31.867 -17.632 9.626 1.00 54.16 81 THR A O 1
ATOM 636 N N . ASP A 1 82 ? 33.511 -18.086 11.082 1.00 47.75 82 ASP A N 1
ATOM 637 C CA . ASP A 1 82 ? 32.737 -18.957 11.993 1.00 47.75 82 ASP A CA 1
ATOM 638 C C . ASP A 1 82 ? 31.797 -18.128 12.893 1.00 47.75 82 ASP A C 1
ATOM 640 O O . ASP A 1 82 ? 31.654 -18.348 14.094 1.00 47.75 82 ASP A O 1
ATOM 644 N N . ILE A 1 83 ? 31.160 -17.113 12.316 1.00 52.31 83 ILE A N 1
ATOM 645 C CA . ILE A 1 83 ? 30.090 -16.369 12.954 1.00 52.31 83 ILE A CA 1
ATOM 646 C C . ILE A 1 83 ? 28.826 -16.975 12.379 1.00 52.31 83 ILE A C 1
ATOM 648 O O . ILE A 1 83 ? 28.380 -16.594 11.297 1.00 52.31 83 ILE A O 1
ATOM 652 N N . THR A 1 84 ? 28.257 -17.943 13.095 1.00 48.78 84 THR A N 1
ATOM 653 C CA . THR A 1 84 ? 26.859 -18.331 12.909 1.00 48.78 84 THR A CA 1
ATOM 654 C C . THR A 1 84 ? 26.059 -17.032 12.853 1.00 48.78 84 THR A C 1
ATOM 656 O O . THR A 1 84 ? 26.051 -16.314 13.860 1.00 48.78 84 THR A O 1
ATOM 659 N N . PRO A 1 85 ? 25.425 -16.664 11.723 1.00 51.41 85 PRO A N 1
ATOM 660 C CA . PRO A 1 85 ? 24.556 -15.509 11.712 1.00 51.41 85 PRO A CA 1
ATOM 661 C C . PRO A 1 85 ? 23.398 -15.895 12.625 1.00 51.41 85 PRO A C 1
ATOM 663 O O . PRO A 1 85 ? 22.491 -16.630 12.233 1.00 51.41 85 PRO A O 1
ATOM 666 N N . GLY A 1 86 ? 23.454 -15.465 13.888 1.00 52.97 86 GLY A N 1
ATOM 667 C CA . GLY A 1 86 ? 22.268 -15.436 14.730 1.00 52.97 86 GLY A CA 1
ATOM 668 C C . GLY A 1 86 ? 21.183 -14.720 13.928 1.00 52.97 86 GLY A C 1
ATOM 669 O O . GLY A 1 86 ? 21.533 -13.820 13.163 1.00 52.97 86 GLY A O 1
ATOM 670 N N . PRO A 1 87 ? 19.905 -15.124 14.027 1.00 49.69 87 PRO A N 1
ATOM 671 C CA . PRO A 1 87 ? 18.852 -14.664 13.131 1.00 49.69 87 PRO A CA 1
ATOM 672 C C . PRO A 1 87 ? 18.755 -13.143 13.217 1.00 49.69 87 PRO A C 1
ATOM 674 O O . PRO A 1 87 ? 18.119 -12.583 14.114 1.00 49.69 87 PRO A O 1
ATOM 677 N N . SER A 1 88 ? 19.449 -12.466 12.307 1.00 50.53 88 SER A N 1
ATOM 678 C CA . SER A 1 88 ? 19.472 -11.025 12.200 1.00 50.53 88 SER A CA 1
ATOM 679 C C . SER A 1 88 ? 18.092 -10.653 11.706 1.00 50.53 88 SER A C 1
ATOM 681 O O . SER A 1 88 ? 17.771 -10.760 10.522 1.00 50.53 88 SER A O 1
ATOM 683 N N . ARG A 1 89 ? 17.251 -10.309 12.682 1.00 58.34 89 ARG A N 1
ATOM 684 C CA . ARG A 1 89 ? 15.941 -9.698 12.518 1.00 58.34 89 ARG A CA 1
ATOM 685 C C . ARG A 1 89 ? 16.094 -8.544 11.532 1.00 58.34 89 ARG A C 1
ATOM 687 O O . ARG A 1 89 ? 16.576 -7.484 11.904 1.00 58.34 89 ARG A O 1
ATOM 694 N N . LEU A 1 90 ? 15.672 -8.794 10.295 1.00 54.38 90 LEU A N 1
ATOM 695 C CA . LEU A 1 90 ? 15.558 -7.825 9.209 1.00 54.38 90 LEU A CA 1
ATOM 696 C C . LEU A 1 90 ? 16.914 -7.238 8.766 1.00 54.38 90 LEU A C 1
ATOM 698 O O . LEU A 1 90 ? 17.317 -6.152 9.176 1.00 54.38 90 LEU A O 1
ATOM 702 N N . CYS A 1 91 ? 17.623 -7.951 7.887 1.00 55.53 91 CYS A N 1
ATOM 703 C CA . CYS A 1 91 ? 18.796 -7.408 7.198 1.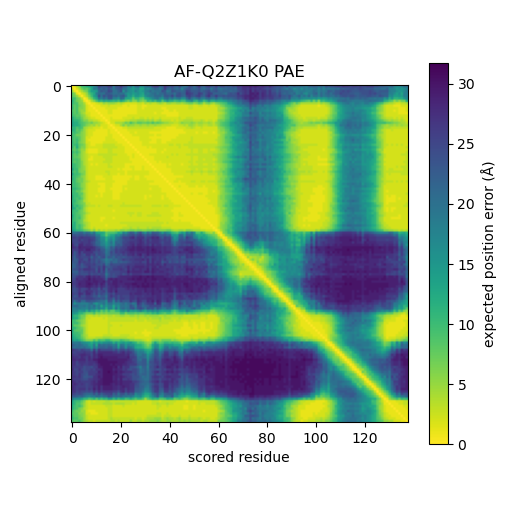00 55.53 91 CYS A CA 1
ATOM 704 C C . CYS A 1 91 ? 18.427 -6.116 6.445 1.00 55.53 91 CYS A C 1
ATOM 706 O O . CYS A 1 91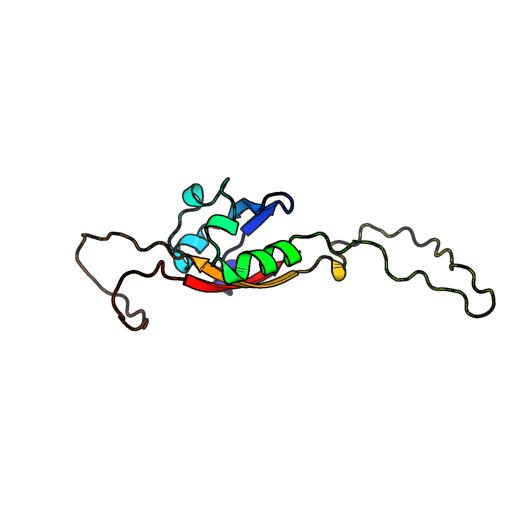 ? 17.357 -6.036 5.845 1.00 55.53 91 CYS A O 1
ATOM 708 N N . SER A 1 92 ? 19.327 -5.126 6.407 1.00 59.25 92 SER A N 1
ATOM 709 C CA . SER A 1 92 ? 19.113 -3.839 5.709 1.00 59.25 92 SER A CA 1
ATOM 710 C C . SER A 1 92 ? 18.640 -4.009 4.251 1.00 59.25 92 SER A C 1
ATOM 712 O O . SER A 1 92 ? 17.785 -3.263 3.780 1.00 59.25 92 SER A O 1
ATOM 714 N N . GLY A 1 93 ? 19.103 -5.066 3.570 1.00 65.50 93 GLY A N 1
ATOM 715 C CA . GLY A 1 93 ? 18.693 -5.418 2.205 1.00 65.50 93 GLY A CA 1
ATOM 716 C C . GLY A 1 93 ? 17.246 -5.906 2.047 1.00 65.50 93 GLY A C 1
ATOM 717 O O . GLY A 1 93 ? 16.763 -5.982 0.921 1.00 65.50 93 GLY A O 1
ATOM 718 N N . ALA A 1 94 ? 16.533 -6.207 3.137 1.00 74.56 94 ALA A N 1
ATOM 719 C CA . ALA A 1 94 ? 15.115 -6.577 3.122 1.00 74.56 94 ALA A CA 1
ATOM 720 C C . ALA A 1 94 ? 14.188 -5.354 3.191 1.00 74.56 94 ALA A C 1
ATOM 722 O O . ALA A 1 94 ? 13.037 -5.430 2.775 1.00 74.56 94 ALA A O 1
ATOM 723 N N . ARG A 1 95 ? 14.681 -4.195 3.652 1.00 87.31 95 ARG A N 1
ATOM 724 C CA . ARG A 1 95 ?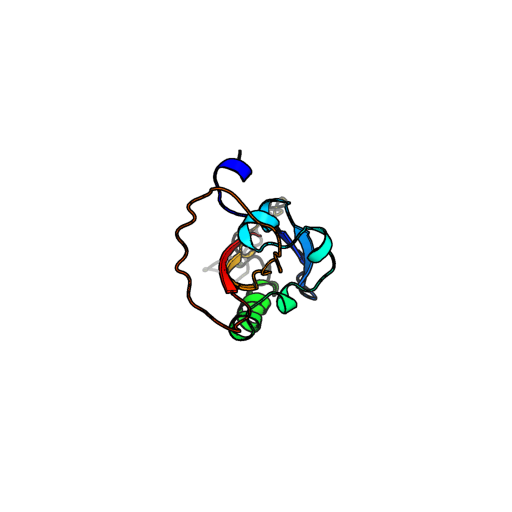 13.842 -3.000 3.753 1.00 87.31 95 ARG A CA 1
ATOM 725 C C . ARG A 1 95 ? 13.425 -2.516 2.365 1.00 87.31 95 ARG A C 1
ATOM 727 O O . ARG A 1 95 ? 14.224 -2.493 1.429 1.00 87.31 95 ARG A O 1
ATOM 734 N N . ARG A 1 96 ? 12.170 -2.097 2.236 1.00 89.50 96 ARG A N 1
ATOM 735 C CA . ARG A 1 96 ? 11.595 -1.487 1.033 1.00 89.50 96 ARG A CA 1
ATOM 736 C C . ARG A 1 96 ? 11.059 -0.106 1.367 1.00 89.50 96 ARG A C 1
ATOM 738 O O . ARG A 1 96 ? 10.481 0.103 2.436 1.00 89.50 96 ARG A O 1
ATOM 745 N N . SER A 1 97 ? 11.253 0.843 0.456 1.00 92.44 97 SER A N 1
ATOM 746 C CA . SER A 1 97 ? 10.675 2.182 0.557 1.00 92.44 97 SER A CA 1
ATOM 747 C C . SER A 1 97 ? 10.369 2.719 -0.832 1.00 92.44 97 SER A C 1
ATOM 749 O O . SER A 1 97 ? 11.253 2.782 -1.683 1.00 92.44 97 SER A O 1
ATOM 751 N N . PHE A 1 98 ? 9.113 3.076 -1.083 1.00 94.38 98 PHE A N 1
ATOM 752 C CA . PHE A 1 98 ? 8.679 3.531 -2.399 1.00 94.38 98 PHE A CA 1
ATOM 753 C C . PHE A 1 98 ? 7.448 4.428 -2.313 1.00 94.38 98 PHE A C 1
ATOM 755 O O . PHE A 1 98 ? 6.641 4.335 -1.390 1.00 94.38 98 PHE A O 1
ATOM 762 N N . PHE A 1 99 ? 7.290 5.287 -3.317 1.00 95.56 99 PHE A N 1
ATOM 763 C CA . PHE A 1 99 ? 6.050 6.016 -3.551 1.00 95.56 99 PHE A CA 1
ATOM 764 C C . PHE A 1 99 ? 5.201 5.270 -4.576 1.00 95.56 99 PHE A C 1
ATOM 766 O O . PHE A 1 99 ? 5.712 4.808 -5.598 1.00 95.56 99 PHE A O 1
ATOM 773 N N . CYS A 1 100 ? 3.898 5.194 -4.336 1.00 96.31 100 CYS A N 1
ATOM 774 C CA . CYS A 1 100 ? 2.938 4.692 -5.311 1.00 96.31 100 CYS A CA 1
ATOM 775 C C . CYS A 1 100 ? 1.631 5.480 -5.239 1.00 96.31 100 CYS A C 1
ATOM 777 O O . CYS A 1 100 ? 1.322 6.110 -4.230 1.00 96.31 100 CYS A O 1
ATOM 779 N N . ARG A 1 101 ? 0.852 5.472 -6.318 1.00 95.75 101 ARG A N 1
ATOM 780 C CA . ARG A 1 101 ? -0.492 6.047 -6.331 1.00 95.75 101 ARG A CA 1
ATOM 781 C C . ARG A 1 101 ? -1.521 4.951 -6.124 1.00 95.75 101 ARG A C 1
ATOM 783 O O . ARG A 1 101 ? -1.666 4.078 -6.979 1.00 95.75 101 ARG A O 1
ATOM 790 N N . MET A 1 102 ? -2.255 5.031 -5.020 1.00 95.50 102 MET A N 1
ATOM 791 C CA . MET A 1 102 ? -3.350 4.119 -4.701 1.00 95.50 102 MET A CA 1
ATOM 792 C C . MET A 1 102 ? -4.689 4.754 -5.057 1.00 95.50 102 MET A C 1
ATOM 794 O O . MET A 1 102 ? -4.887 5.955 -4.887 1.00 95.50 102 MET A O 1
ATOM 798 N N . LYS A 1 103 ? -5.611 3.959 -5.591 1.00 94.38 103 LYS A N 1
ATOM 799 C CA . LYS A 1 103 ? -6.977 4.372 -5.901 1.00 94.38 103 LYS A CA 1
ATOM 800 C C . LYS A 1 103 ? -7.699 4.682 -4.589 1.00 94.38 103 LYS A C 1
ATOM 802 O O . LYS A 1 103 ? -7.673 3.863 -3.683 1.00 94.38 103 LYS A O 1
ATOM 807 N N . CYS A 1 104 ? -8.384 5.813 -4.509 1.00 91.31 104 CYS A N 1
ATOM 808 C CA . CYS A 1 104 ? -9.329 6.120 -3.441 1.00 91.31 104 CYS A CA 1
ATOM 809 C C . CYS A 1 104 ? -10.732 5.711 -3.892 1.00 91.31 104 CYS A C 1
ATOM 811 O O . CYS A 1 104 ? -11.128 5.982 -5.033 1.00 91.31 104 CYS A O 1
ATOM 813 N N . ASN A 1 105 ? -11.496 5.097 -2.999 1.00 87.56 105 ASN A N 1
ATOM 814 C CA . ASN A 1 105 ? -12.916 4.893 -3.210 1.00 87.56 105 ASN A CA 1
ATOM 815 C C . ASN A 1 105 ? -13.647 6.229 -3.031 1.00 87.56 105 ASN A C 1
ATOM 817 O O . ASN A 1 105 ? -13.440 6.920 -2.035 1.00 87.56 105 ASN A O 1
ATOM 821 N N . ARG A 1 106 ? -14.525 6.607 -3.961 1.00 71.44 106 ARG A N 1
ATOM 822 C CA . ARG A 1 106 ? -15.455 7.710 -3.695 1.00 71.44 106 ARG A CA 1
ATOM 823 C C . ARG A 1 106 ? -16.719 7.110 -3.112 1.00 71.44 106 ARG A C 1
ATOM 825 O O . ARG A 1 106 ? -17.302 6.248 -3.766 1.00 71.44 106 ARG A O 1
ATOM 832 N N . PRO A 1 107 ? -17.166 7.552 -1.931 1.00 56.53 107 PRO A N 1
ATOM 833 C CA . PRO A 1 107 ? -18.453 7.108 -1.455 1.00 56.53 107 PRO A CA 1
ATOM 834 C C . PRO A 1 107 ? -19.505 7.752 -2.370 1.00 56.53 107 PRO A C 1
ATOM 836 O O . PRO A 1 107 ? -19.498 8.964 -2.601 1.00 56.53 107 PRO A O 1
ATOM 839 N N . SER A 1 108 ? -20.383 6.944 -2.956 1.00 47.28 108 SER A N 1
ATOM 840 C CA . SER A 1 108 ? -21.581 7.434 -3.634 1.00 47.28 108 SER A CA 1
ATOM 841 C C . SER A 1 108 ? -22.562 7.924 -2.566 1.00 47.28 108 SER A C 1
ATOM 843 O O . SER A 1 108 ? -23.488 7.209 -2.199 1.00 47.28 108 SER A O 1
ATOM 845 N N . VAL A 1 109 ? -22.325 9.098 -1.979 1.00 47.31 109 VAL A N 1
ATOM 846 C CA . VAL A 1 109 ? -23.184 9.608 -0.903 1.00 47.31 109 VAL A CA 1
ATOM 847 C C . VAL A 1 109 ? -24.340 10.405 -1.501 1.00 47.31 109 VAL A C 1
ATOM 849 O O . VAL A 1 109 ? -24.145 11.498 -2.027 1.00 47.31 109 VAL A O 1
ATOM 852 N N . LYS A 1 110 ? -25.555 9.860 -1.378 1.00 40.31 110 LYS A N 1
ATOM 853 C CA . LYS A 1 110 ? -26.766 10.652 -1.126 1.00 40.31 110 LYS A CA 1
ATOM 854 C C . LYS A 1 110 ? -27.036 10.607 0.381 1.00 40.31 110 LYS A C 1
ATOM 856 O O . LYS A 1 110 ? -27.739 9.700 0.791 1.00 40.31 110 LYS A O 1
ATOM 861 N N . VAL A 1 111 ? -26.486 11.522 1.179 1.00 39.81 111 VAL A N 1
ATOM 862 C CA . VAL A 1 111 ? -26.975 11.881 2.528 1.00 39.81 111 VAL A CA 1
ATOM 863 C C . VAL A 1 111 ? -26.430 13.271 2.878 1.00 39.81 111 VAL A C 1
ATOM 865 O O . VAL A 1 111 ? -25.245 13.542 2.681 1.00 39.81 111 VAL A O 1
ATOM 868 N N . GLU A 1 112 ? -27.330 14.136 3.341 1.00 45.16 112 GLU A N 1
ATOM 869 C CA . GLU A 1 112 ? -27.092 15.496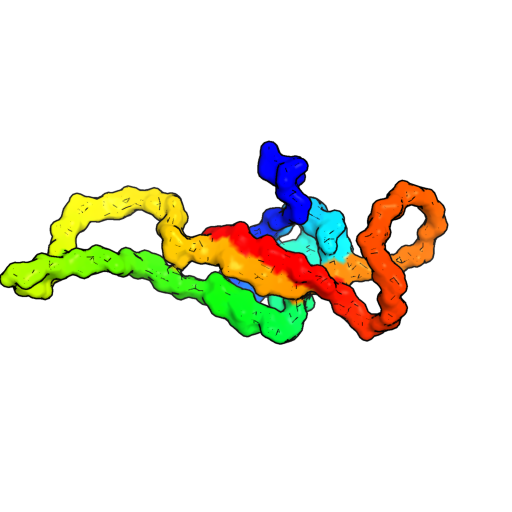 3.818 1.00 45.16 112 GLU A CA 1
ATOM 870 C C . GLU A 1 112 ? -26.450 15.562 5.218 1.00 45.16 112 GLU A C 1
ATOM 872 O O . GLU A 1 112 ? -26.762 14.781 6.111 1.00 45.16 112 GLU A O 1
ATOM 877 N N . ASP A 1 113 ? -25.655 16.623 5.357 1.00 40.91 113 ASP A N 1
ATOM 878 C CA . ASP A 1 113 ? -25.371 17.465 6.527 1.00 40.91 113 ASP A CA 1
ATOM 879 C C . ASP A 1 113 ? -24.169 17.197 7.474 1.00 40.91 113 ASP A C 1
ATOM 881 O O . ASP A 1 113 ? -23.937 16.113 8.004 1.00 40.91 113 ASP A O 1
ATOM 885 N N . LYS A 1 114 ? -23.494 18.340 7.688 1.00 42.44 114 LYS A N 1
ATOM 886 C CA . LYS A 1 114 ? -22.659 18.884 8.771 1.00 42.44 114 LYS A CA 1
ATOM 887 C C . LYS A 1 114 ? -21.207 18.462 9.059 1.00 42.44 114 LYS A C 1
ATOM 889 O O . LYS A 1 114 ? -20.908 17.496 9.748 1.00 42.44 114 LYS A O 1
ATOM 894 N N . ASP A 1 115 ? -20.34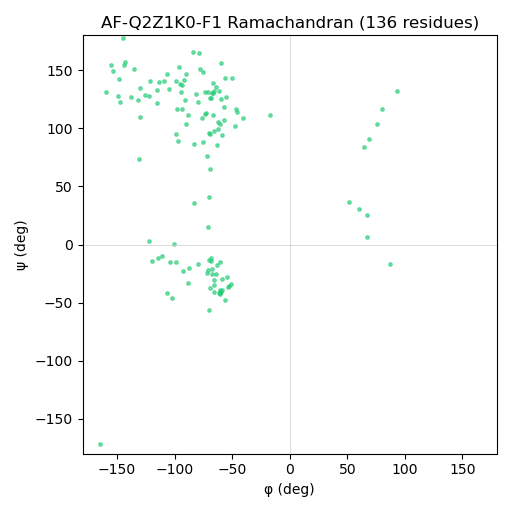5 19.391 8.620 1.00 38.44 115 ASP A N 1
ATOM 895 C CA . ASP A 1 115 ? -19.163 19.969 9.275 1.00 38.44 115 ASP A CA 1
ATOM 896 C C . ASP A 1 115 ? -17.915 19.108 9.513 1.00 38.44 115 ASP A C 1
ATOM 898 O O . ASP A 1 115 ? -17.687 18.590 10.598 1.00 38.44 115 ASP A O 1
ATOM 902 N N . PHE A 1 116 ? -17.006 19.131 8.528 1.00 38.81 116 PHE A N 1
ATOM 903 C CA . PHE A 1 116 ? -15.550 19.130 8.747 1.00 38.81 116 PHE A CA 1
ATOM 904 C C . PHE A 1 116 ? -14.851 19.892 7.602 1.00 38.81 116 PHE A C 1
ATOM 906 O O . PHE A 1 116 ? -15.081 19.569 6.431 1.00 38.81 116 PHE A O 1
ATOM 913 N N . PRO A 1 117 ? -13.974 20.882 7.869 1.00 40.94 117 PRO A N 1
ATOM 914 C CA . PRO A 1 117 ? -13.257 21.573 6.809 1.00 40.94 117 PRO A CA 1
ATOM 915 C C . PRO A 1 117 ? -12.024 20.753 6.408 1.00 40.94 117 PRO A C 1
ATOM 917 O O . PRO A 1 117 ? -10.925 20.971 6.907 1.00 40.94 117 PRO A O 1
ATOM 920 N N . SER A 1 118 ? -12.185 19.803 5.485 1.00 45.12 118 SER A N 1
ATOM 921 C CA . SER A 1 118 ? -11.043 19.241 4.758 1.00 45.12 118 SER A CA 1
ATOM 922 C C . SER A 1 118 ? -10.812 20.074 3.500 1.00 45.12 118 SER A C 1
ATOM 924 O O . SER A 1 118 ? -11.548 19.964 2.513 1.00 45.12 118 SER A O 1
ATOM 926 N N . THR A 1 119 ? -9.792 20.925 3.527 1.00 37.34 119 THR A N 1
ATOM 927 C CA . THR A 1 119 ? -9.250 21.613 2.354 1.00 37.34 119 THR A CA 1
ATOM 928 C C . THR A 1 119 ? -8.675 20.589 1.375 1.00 37.34 119 THR A C 1
ATOM 930 O O . THR A 1 119 ? -7.485 20.300 1.353 1.00 37.34 119 THR A O 1
ATOM 933 N N . CYS A 1 120 ? -9.529 20.041 0.515 1.00 36.19 120 CYS A N 1
ATOM 934 C CA . CYS A 1 120 ? -9.095 19.418 -0.724 1.00 36.19 120 CYS A CA 1
ATOM 935 C C . CYS A 1 120 ? -9.946 19.980 -1.860 1.00 36.19 120 CYS A C 1
ATOM 937 O O . CYS A 1 120 ? -11.158 19.775 -1.934 1.00 36.19 120 CYS A O 1
ATOM 939 N N . SER A 1 121 ? -9.295 20.780 -2.699 1.00 41.38 121 SER A N 1
ATOM 940 C CA . SER A 1 121 ? -9.880 21.543 -3.792 1.00 41.38 121 SER A CA 1
ATOM 941 C C . SER A 1 121 ? -10.843 20.704 -4.635 1.00 41.38 121 SER A C 1
ATOM 943 O O . SER A 1 121 ? -10.451 19.748 -5.306 1.00 41.38 121 SER A O 1
ATOM 945 N N . LYS A 1 122 ? -12.119 21.107 -4.638 1.00 47.84 122 LYS A N 1
ATOM 946 C CA . LYS A 1 122 ? -13.154 20.602 -5.546 1.00 47.84 122 LYS A CA 1
ATOM 947 C C . LYS A 1 122 ? -12.703 20.815 -6.998 1.00 47.84 122 LYS A C 1
ATOM 949 O O . LYS A 1 122 ? -12.752 21.933 -7.503 1.00 47.84 122 LYS A O 1
ATOM 954 N N . LYS A 1 123 ? -12.320 19.744 -7.702 1.00 36.84 123 LYS A N 1
ATOM 955 C CA . LYS A 1 123 ? -12.244 19.735 -9.173 1.00 36.84 123 LYS A CA 1
ATOM 956 C C . LYS A 1 123 ? -12.945 18.494 -9.737 1.00 36.84 123 LYS A C 1
ATOM 958 O O . LYS A 1 123 ? -12.688 17.365 -9.324 1.00 36.84 123 LYS A O 1
ATOM 963 N N . LYS A 1 124 ? -13.906 18.768 -10.623 1.00 34.84 124 LYS A N 1
ATOM 964 C CA . LYS A 1 124 ? -14.887 17.862 -11.240 1.00 34.84 124 LYS A CA 1
ATOM 965 C C . LYS A 1 124 ? -14.270 16.709 -12.056 1.00 34.84 124 LYS A C 1
ATOM 967 O O . LYS A 1 124 ? -13.212 16.866 -12.651 1.00 34.84 124 LYS A O 1
ATOM 972 N N . ALA A 1 125 ? -15.092 15.656 -12.167 1.00 37.09 125 ALA A N 1
ATOM 973 C CA . ALA A 1 125 ? -15.241 14.692 -13.268 1.00 37.09 125 ALA A CA 1
ATOM 974 C C . ALA A 1 125 ? -14.235 13.523 -13.419 1.00 37.09 125 ALA A C 1
ATOM 976 O O . ALA A 1 125 ? -13.049 13.697 -13.666 1.00 37.09 125 ALA A O 1
ATOM 977 N N . ASP A 1 126 ? -14.790 12.313 -13.283 1.00 44.84 126 ASP A N 1
ATOM 978 C CA . ASP A 1 126 ? -14.488 11.087 -14.046 1.00 44.84 126 ASP A CA 1
ATOM 979 C C . ASP A 1 126 ? -13.035 10.593 -14.186 1.00 44.84 126 ASP A C 1
ATOM 981 O O . ASP A 1 126 ? -12.621 10.011 -15.183 1.00 44.84 126 ASP A O 1
ATOM 985 N N . ARG A 1 127 ? -12.232 10.747 -13.138 1.00 54.50 127 ARG A N 1
ATOM 986 C CA . ARG A 1 127 ? -11.022 9.939 -12.956 1.00 54.50 127 ARG A CA 1
ATOM 987 C C . ARG A 1 127 ? -11.142 9.235 -11.624 1.00 54.50 127 ARG A C 1
ATOM 989 O O . ARG A 1 127 ? -11.382 9.901 -10.617 1.00 54.50 127 ARG A O 1
ATOM 996 N N . LYS A 1 128 ? -10.957 7.907 -11.610 1.00 61.12 128 LYS A N 1
ATOM 997 C CA . LYS A 1 128 ? -10.626 7.150 -10.391 1.00 61.12 128 LYS A CA 1
ATOM 998 C C . LYS A 1 128 ? -9.613 8.006 -9.619 1.00 61.12 128 LYS A C 1
ATOM 1000 O O . LYS A 1 128 ? -8.525 8.252 -10.133 1.00 61.12 128 LYS A O 1
ATOM 1005 N N . SER A 1 129 ? -10.014 8.587 -8.489 1.00 83.94 129 SER A N 1
ATOM 1006 C CA . SER A 1 129 ? -9.133 9.481 -7.738 1.00 83.94 129 SER A CA 1
ATOM 1007 C C . SER A 1 129 ? -7.995 8.642 -7.184 1.00 83.94 129 SER A C 1
ATOM 1009 O O . SER A 1 129 ? -8.261 7.587 -6.620 1.00 83.94 129 SER A O 1
ATOM 1011 N N . PHE A 1 130 ? -6.754 9.073 -7.379 1.00 90.94 130 PHE A N 1
ATOM 1012 C CA . PHE A 1 130 ? -5.586 8.409 -6.814 1.00 90.94 130 PHE A CA 1
ATOM 1013 C C . PHE A 1 130 ? -4.929 9.327 -5.785 1.00 90.94 130 PHE A C 1
ATOM 1015 O O . PHE A 1 130 ? -4.793 10.523 -6.043 1.00 90.94 130 PHE A O 1
ATOM 1022 N N . CYS A 1 131 ? -4.476 8.769 -4.667 1.00 90.50 131 CYS A N 1
ATOM 1023 C CA . CYS A 1 131 ? -3.631 9.448 -3.692 1.00 90.50 131 CYS A CA 1
ATOM 1024 C C . CYS A 1 131 ? -2.213 8.873 -3.735 1.00 90.50 131 CYS A C 1
ATOM 1026 O O . CYS A 1 131 ? -2.020 7.663 -3.878 1.00 90.50 131 CYS A O 1
ATOM 1028 N N . THR A 1 132 ? -1.213 9.738 -3.602 1.00 93.25 132 THR A N 1
ATOM 1029 C CA . THR A 1 132 ? 0.186 9.315 -3.496 1.00 93.25 132 THR A CA 1
ATOM 1030 C C . THR A 1 132 ? 0.468 8.857 -2.070 1.00 93.25 132 THR A C 1
ATOM 1032 O O . THR A 1 132 ? 0.293 9.629 -1.133 1.00 93.25 132 THR A O 1
ATOM 1035 N N . ILE A 1 133 ? 0.920 7.615 -1.918 1.00 93.69 133 ILE A N 1
ATOM 1036 C CA . ILE A 1 133 ? 1.270 6.982 -0.648 1.00 93.69 133 ILE A CA 1
ATOM 1037 C C . ILE A 1 133 ? 2.767 6.685 -0.647 1.00 93.69 133 ILE A C 1
ATOM 1039 O O . ILE A 1 133 ? 3.301 6.134 -1.613 1.00 93.69 133 ILE A O 1
ATOM 1043 N N . HIS A 1 134 ? 3.437 7.042 0.447 1.00 94.62 134 HIS A N 1
ATOM 1044 C CA . HIS A 1 134 ? 4.793 6.589 0.742 1.00 94.62 134 HIS A CA 1
ATOM 1045 C C . HIS A 1 134 ? 4.713 5.336 1.609 1.00 94.62 134 HIS A C 1
ATOM 1047 O O . HIS A 1 134 ? 4.200 5.376 2.724 1.00 94.62 134 HIS A O 1
ATOM 1053 N N . SER A 1 135 ? 5.199 4.214 1.089 1.00 93.81 135 SER A N 1
ATOM 1054 C CA . SER A 1 135 ? 5.234 2.941 1.801 1.00 93.81 135 SER A CA 1
ATOM 1055 C C . SER A 1 135 ? 6.656 2.654 2.248 1.00 93.81 135 SER A C 1
ATOM 1057 O O . SER A 1 135 ? 7.595 2.800 1.470 1.00 93.81 135 SER A O 1
ATOM 1059 N N . THR A 1 136 ? 6.817 2.239 3.502 1.00 91.75 136 THR A N 1
ATOM 1060 C CA . THR A 1 136 ? 8.099 1.801 4.053 1.00 91.75 136 THR A CA 1
ATOM 1061 C C . THR A 1 136 ? 7.867 0.565 4.912 1.00 91.75 136 THR A C 1
ATOM 1063 O O . THR A 1 136 ? 7.015 0.588 5.795 1.00 91.75 136 THR A O 1
ATOM 1066 N N . GLY A 1 137 ? 8.609 -0.507 4.649 1.00 90.38 137 GLY A N 1
ATOM 1067 C CA . GLY A 1 137 ? 8.415 -1.808 5.292 1.00 90.38 137 GLY A CA 1
ATOM 1068 C C . GLY A 1 137 ? 9.609 -2.734 5.094 1.00 90.38 137 GLY A C 1
ATOM 1069 O O . GLY A 1 137 ? 10.648 -2.294 4.602 1.00 90.38 137 GLY A O 1
ATOM 1070 N N . TYR A 1 138 ? 9.451 -3.992 5.491 1.00 87.06 138 TYR A N 1
ATOM 1071 C CA . TYR A 1 138 ? 10.431 -5.070 5.348 1.00 87.06 138 TYR A CA 1
ATOM 1072 C C . TYR A 1 138 ? 9.771 -6.297 4.730 1.00 87.06 138 TYR A C 1
ATOM 1074 O O . TYR A 1 138 ? 8.532 -6.407 4.883 1.00 87.06 138 TYR A O 1
#

Secondary structure (DSSP, 8-state):
-HHHHSS---EEE-TTT-BEEEE-TTHHHHH---HHHHTTSBGGGGB-HHHHHHHHHHHS----------B-TTT--B----------SS-GGG-EEEEEEEEPPPP-----------------S-S--EEEEEEEE-

Radius of gyration: 21.22 Å; Cα contacts (8 Å, |Δi|>4): 168; chains: 1; bounding box: 74×41×34 Å

InterPro domains:
  IPR000014 PAS domain [PS50112] (1-59)
  IPR000014 PAS domain [SM00091] (1-64)
  IPR000014 PAS domain [TIGR00229] (16-68)
  IPR000014 PAS domain [cd00130] (6-85)
  IPR001067 Nuclear translocator [PR00785] (13-32)
  IPR001067 Nuclear translocator [PR00785] (45-63)
  IPR001067 Nuclear translocator [PR00785] (92-105)
  IPR001067 Nuclear translocator [PR00785] (130-138)
  IPR013767 PAS fold [PF00989] (2-104)
  IPR035965 PAS domain superfamily [SSF55785] (7-108)
  IPR050933 Circadian Clock Transcription Factors [PTHR23042] (1-138)

Solvent-accessible surface area (backbone atoms only — not comparable to full-atom values): 8973 Å² total; per-residue (Å²): 116,67,83,81,75,43,103,60,62,55,71,41,63,42,62,88,72,33,32,21,73,39,56,40,73,52,34,33,82,75,30,54,42,57,49,78,75,43,45,74,36,48,51,62,81,42,37,40,80,91,38,42,67,62,53,52,57,64,43,43,80,60,69,86,65,78,91,70,75,49,57,38,90,89,75,74,42,74,57,83,68,92,63,77,78,66,87,66,81,74,52,79,73,53,52,42,74,50,76,40,37,35,51,36,54,78,81,89,76,90,76,87,87,86,90,76,94,73,94,66,84,91,74,86,80,98,58,87,47,64,46,82,43,80,47,76,52,108

Sequence (138 aa):
LILRAADGFLFVVGCDRGKILFVSESVFKILNYSQNDLIGQSLFDYLHPKDIAKVKEQLSSSDTAPRERLIDAKTGLPVKTDITPGPSRLCSGARRSFFCRMKCNRPSVKVEDKDFPSTCSKKKADRKSFCTIHSTGY